Protein AF-A0A968PFY6-F1 (afdb_monomer_lite)

Sequence (65 aa):
MIVWGMADPLLTSSLFLERWKQDFRHAEFVLLSNTGHFVPEERRAELVPIVRTFLQGVPITSDHS

Secondary structure (DSSP, 8-state):
-EEEETT-SS---HHHHHHHHHH-TT--EEEETT--S-HHHHSHHHHHHHHHHHHTT--------

pLDDT: mean 90.02, std 13.05, range [33.12, 97.38]

Structure (mmCIF, N/CA/C/O backbone):
data_AF-A0A968PFY6-F1
#
_entry.id   AF-A0A968PFY6-F1
#
loop_
_atom_site.group_PDB
_atom_site.id
_atom_site.type_symbol
_atom_site.label_atom_id
_atom_site.label_alt_id
_atom_site.label_comp_id
_atom_site.label_asym_id
_atom_site.label_entity_id
_atom_site.label_seq_id
_atom_site.pdbx_PDB_ins_code
_atom_site.Cartn_x
_atom_site.Cartn_y
_atom_site.Cartn_z
_atom_site.occupancy
_atom_site.B_iso_or_equiv
_atom_site.auth_seq_id
_atom_site.auth_comp_id
_atom_site.auth_asym_id
_atom_site.auth_atom_id
_atom_site.pdbx_PDB_model_num
ATOM 1 N N . MET A 1 1 ? -6.161 -0.359 5.398 1.00 93.62 1 MET A N 1
ATOM 2 C CA . MET A 1 1 ? -4.729 -0.320 5.051 1.00 93.62 1 MET A CA 1
ATOM 3 C C . MET A 1 1 ? -4.576 -0.268 3.538 1.00 93.62 1 MET A C 1
ATOM 5 O O . MET A 1 1 ? -5.316 -0.963 2.851 1.00 93.62 1 MET A O 1
ATOM 9 N N . ILE A 1 2 ? -3.631 0.530 3.046 1.00 95.31 2 ILE A N 1
ATOM 10 C CA . ILE A 1 2 ? -3.136 0.524 1.665 1.00 95.31 2 ILE A CA 1
ATOM 11 C C . ILE A 1 2 ? -1.654 0.148 1.725 1.00 95.31 2 ILE A C 1
ATOM 13 O O . ILE A 1 2 ? -0.889 0.790 2.444 1.00 95.31 2 ILE A O 1
ATOM 17 N N . VAL A 1 3 ? -1.256 -0.887 0.985 1.00 95.25 3 VAL A N 1
ATOM 18 C CA . VAL A 1 3 ? 0.150 -1.284 0.836 1.00 95.25 3 VAL A CA 1
ATOM 19 C C . VAL A 1 3 ? 0.560 -1.036 -0.602 1.00 95.25 3 VAL A C 1
ATOM 21 O O . VAL A 1 3 ? -0.136 -1.476 -1.515 1.00 95.25 3 VAL A O 1
ATOM 24 N N . T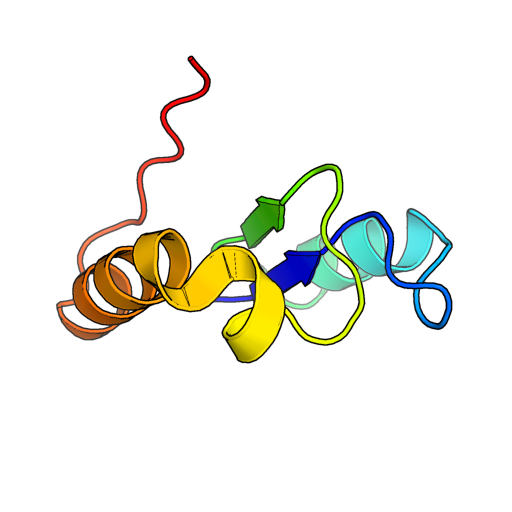RP A 1 4 ? 1.670 -0.335 -0.803 1.00 95.62 4 TRP A N 1
ATOM 25 C CA . TRP A 1 4 ? 2.099 0.059 -2.136 1.00 95.62 4 TRP A CA 1
ATOM 26 C C . TRP A 1 4 ? 3.610 -0.061 -2.302 1.00 95.62 4 TRP A C 1
ATOM 28 O O . TRP A 1 4 ? 4.386 0.497 -1.521 1.00 95.62 4 TRP A O 1
ATOM 38 N N . GLY A 1 5 ? 4.016 -0.796 -3.337 1.00 95.31 5 GLY A N 1
ATOM 39 C CA . GLY A 1 5 ? 5.382 -0.795 -3.826 1.00 95.31 5 GLY A CA 1
ATOM 40 C C . GLY A 1 5 ? 5.650 0.468 -4.640 1.00 95.31 5 GLY A C 1
ATOM 41 O O . GLY A 1 5 ? 5.058 0.686 -5.693 1.00 95.31 5 GLY A O 1
ATOM 42 N N . MET A 1 6 ? 6.557 1.313 -4.154 1.00 94.19 6 MET A N 1
ATOM 43 C CA . MET A 1 6 ? 6.836 2.631 -4.740 1.00 94.19 6 MET A CA 1
ATOM 44 C C . MET A 1 6 ? 7.575 2.569 -6.090 1.00 94.19 6 MET A C 1
ATOM 46 O O . MET A 1 6 ? 7.805 3.609 -6.702 1.00 94.19 6 MET A O 1
ATOM 50 N N . ALA A 1 7 ? 7.973 1.378 -6.544 1.00 94.25 7 ALA A N 1
ATOM 51 C CA . ALA A 1 7 ? 8.552 1.141 -7.866 1.00 94.25 7 ALA A CA 1
ATOM 52 C C . ALA A 1 7 ? 7.527 0.554 -8.862 1.00 94.25 7 ALA A C 1
ATOM 54 O O . ALA A 1 7 ? 7.918 0.037 -9.908 1.00 94.25 7 ALA A O 1
ATOM 55 N N . ASP A 1 8 ? 6.226 0.607 -8.549 1.00 93.62 8 ASP A N 1
ATOM 56 C CA . ASP A 1 8 ? 5.149 0.180 -9.446 1.00 93.62 8 ASP A CA 1
ATOM 57 C C . ASP A 1 8 ? 5.118 1.035 -10.738 1.00 93.62 8 ASP A C 1
ATOM 59 O O . ASP A 1 8 ? 4.891 2.246 -10.677 1.00 93.62 8 ASP A O 1
ATOM 63 N N . PRO A 1 9 ? 5.307 0.439 -11.933 1.00 92.62 9 PRO A N 1
ATOM 64 C CA . PRO A 1 9 ? 5.305 1.180 -13.195 1.00 92.62 9 PRO A CA 1
ATOM 65 C C . PRO A 1 9 ? 3.910 1.652 -13.637 1.00 92.62 9 PRO A C 1
ATOM 67 O O . PRO A 1 9 ? 3.809 2.478 -14.545 1.00 92.62 9 PRO A O 1
ATOM 70 N N . LEU A 1 10 ? 2.833 1.138 -13.035 1.00 91.44 10 LEU A N 1
ATOM 71 C CA . LEU A 1 10 ? 1.452 1.536 -13.328 1.00 91.44 10 LEU A CA 1
ATOM 72 C C . LEU A 1 10 ? 1.007 2.720 -12.467 1.00 91.44 10 LEU A C 1
ATOM 74 O O . LEU A 1 10 ? 0.166 3.520 -12.881 1.00 91.44 10 LEU A O 1
ATOM 78 N N . LEU A 1 11 ? 1.594 2.848 -11.281 1.00 89.44 11 LEU A N 1
ATOM 79 C CA . LEU A 1 11 ? 1.328 3.910 -10.324 1.00 89.44 11 LEU A CA 1
ATOM 80 C C . LEU A 1 11 ? 2.629 4.680 -10.104 1.00 89.44 11 LEU A C 1
ATOM 82 O O . LEU A 1 11 ? 3.393 4.411 -9.192 1.00 89.44 11 LEU A O 1
ATOM 86 N N . THR A 1 12 ? 2.911 5.642 -10.975 1.00 84.88 12 THR A N 1
ATOM 87 C CA . THR A 1 12 ? 4.216 6.334 -10.992 1.00 84.88 12 THR A CA 1
ATOM 88 C C . THR A 1 12 ? 4.167 7.746 -10.418 1.00 84.88 12 THR A C 1
ATOM 90 O O . THR A 1 12 ? 5.203 8.363 -10.180 1.00 84.88 12 THR A O 1
ATOM 93 N N . SER A 1 13 ? 2.966 8.283 -10.189 1.00 87.50 13 SER A N 1
ATOM 94 C CA . SER A 1 13 ? 2.778 9.649 -9.707 1.00 87.50 13 SER A CA 1
ATOM 95 C C . SER A 1 13 ? 2.545 9.692 -8.201 1.00 87.50 13 SER A C 1
ATOM 97 O O . SER A 1 13 ? 1.634 9.046 -7.681 1.00 87.50 13 SER A O 1
ATOM 99 N N . SER A 1 14 ? 3.287 10.558 -7.508 1.00 84.19 14 SER A N 1
ATOM 100 C CA . SER A 1 14 ? 3.030 10.895 -6.103 1.00 84.19 14 SER A CA 1
ATOM 101 C C . SER A 1 14 ? 1.642 11.510 -5.877 1.00 84.19 14 SER A C 1
ATOM 103 O O . SER A 1 14 ? 1.135 11.467 -4.758 1.00 84.19 14 SER A O 1
ATOM 105 N N . LEU A 1 15 ? 0.982 12.012 -6.931 1.00 91.38 15 LEU A N 1
ATOM 106 C CA . LEU A 1 15 ? -0.383 12.531 -6.856 1.00 91.38 15 LEU A CA 1
ATOM 107 C C . LEU A 1 15 ? -1.390 11.463 -6.410 1.00 91.38 15 LEU A C 1
ATOM 109 O O . LEU A 1 15 ? -2.340 11.793 -5.703 1.00 91.38 15 LEU A O 1
ATOM 113 N N . PHE A 1 16 ? -1.185 10.194 -6.784 1.00 91.94 16 PHE A N 1
ATOM 114 C CA . PHE A 1 16 ? -2.063 9.108 -6.344 1.00 91.94 16 PHE A CA 1
ATOM 115 C C . PHE A 1 16 ? -2.026 8.951 -4.827 1.00 91.94 16 PHE A C 1
ATOM 117 O O . PHE A 1 16 ? -3.078 8.893 -4.197 1.00 91.94 16 PHE A O 1
ATOM 124 N N . LEU A 1 17 ? -0.832 8.978 -4.231 1.00 91.69 17 LEU A N 1
ATOM 125 C CA . LEU A 1 17 ? -0.671 8.889 -2.783 1.00 91.69 17 LEU A CA 1
ATOM 126 C C . LEU A 1 17 ? -1.323 10.060 -2.061 1.00 91.69 17 LEU A C 1
ATOM 128 O O . LEU A 1 17 ? -2.051 9.855 -1.093 1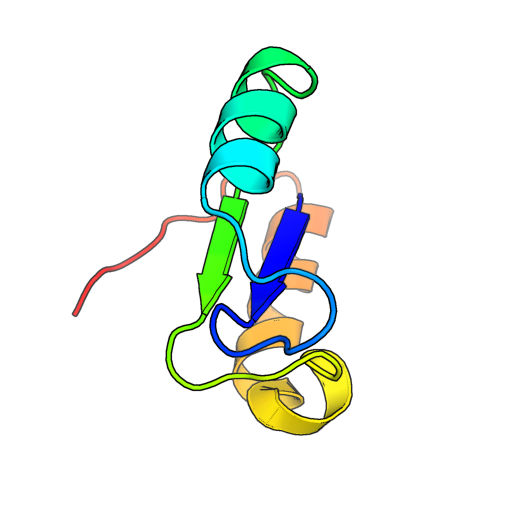.00 91.69 17 LEU A O 1
ATOM 132 N N . GLU A 1 18 ? -1.075 11.281 -2.531 1.00 93.50 18 GLU A N 1
ATOM 133 C CA . GLU A 1 18 ? -1.658 12.473 -1.917 1.00 93.50 18 GLU A CA 1
ATOM 134 C C . GLU A 1 18 ? -3.184 12.446 -2.007 1.00 93.50 18 GLU A C 1
ATOM 136 O O . GLU A 1 18 ? -3.871 12.727 -1.023 1.00 93.50 18 GLU A O 1
ATOM 141 N N . ARG A 1 19 ? -3.728 11.999 -3.143 1.00 95.88 19 ARG A N 1
ATOM 142 C CA . ARG A 1 19 ? -5.171 11.838 -3.300 1.00 95.88 19 ARG A CA 1
ATOM 143 C C . ARG A 1 19 ? -5.734 10.745 -2.395 1.00 95.88 19 ARG A C 1
ATOM 145 O O . ARG A 1 19 ? -6.743 10.963 -1.733 1.00 95.88 19 ARG A O 1
ATOM 152 N N . TRP A 1 20 ? -5.069 9.598 -2.300 1.00 94.94 20 TRP A N 1
ATOM 153 C CA . TRP A 1 20 ? -5.494 8.515 -1.416 1.0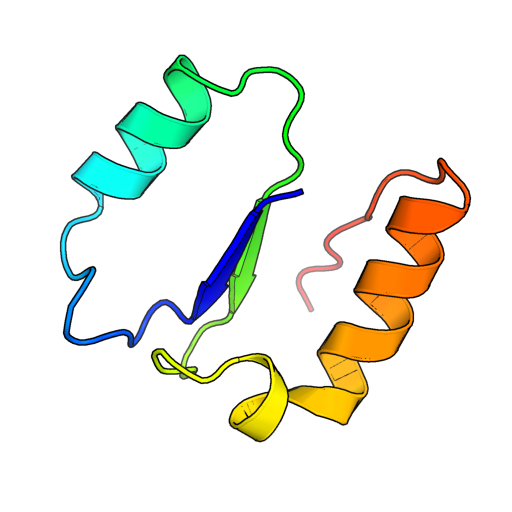0 94.94 20 TRP A CA 1
ATOM 154 C C . TRP A 1 20 ? -5.460 8.915 0.055 1.00 94.94 20 TRP A C 1
ATOM 156 O O . TRP A 1 20 ? -6.381 8.566 0.784 1.00 94.94 20 TRP A O 1
ATOM 166 N N . LYS A 1 21 ? -4.461 9.679 0.505 1.00 94.62 21 LYS A N 1
ATOM 167 C CA . LYS A 1 21 ? -4.427 10.200 1.882 1.00 94.62 21 LYS A CA 1
ATOM 168 C C . LYS A 1 21 ? -5.602 11.136 2.178 1.00 94.62 21 LYS A C 1
ATOM 170 O O . LYS A 1 21 ? -6.112 11.140 3.296 1.00 94.62 21 LYS A O 1
ATOM 175 N N . GLN A 1 22 ? -6.035 11.922 1.190 1.00 96.19 22 GLN A N 1
ATOM 176 C CA . GLN A 1 22 ? -7.205 12.795 1.317 1.00 96.19 22 GLN A CA 1
ATOM 177 C C . GLN A 1 22 ? -8.512 11.994 1.367 1.00 96.19 22 GLN A C 1
ATOM 179 O O . GLN A 1 22 ? -9.341 12.235 2.247 1.00 96.19 22 GLN A O 1
ATOM 184 N N . ASP A 1 23 ? -8.678 11.037 0.451 1.00 97.31 23 ASP A N 1
ATOM 185 C CA . ASP A 1 23 ? -9.919 10.275 0.287 1.00 97.31 23 ASP A CA 1
ATOM 186 C C . ASP A 1 23 ? -10.076 9.178 1.367 1.00 97.31 23 ASP A C 1
ATOM 188 O O . ASP A 1 23 ? -11.187 8.899 1.820 1.00 97.31 23 ASP A O 1
ATOM 192 N N . PHE A 1 24 ? -8.972 8.600 1.855 1.00 95.88 24 PHE A N 1
ATOM 193 C CA . PHE A 1 24 ? -8.950 7.511 2.839 1.00 95.88 24 PHE A CA 1
ATOM 194 C C . PHE A 1 24 ? -8.322 7.934 4.175 1.00 95.88 24 PHE A C 1
ATOM 196 O O . PHE A 1 24 ? -7.279 7.432 4.589 1.00 95.88 24 PHE A O 1
ATOM 203 N N . ARG A 1 25 ? -9.001 8.823 4.910 1.00 94.00 25 ARG A N 1
ATOM 204 C CA . ARG A 1 25 ? -8.481 9.431 6.157 1.00 94.00 25 ARG A CA 1
ATOM 205 C C . ARG A 1 25 ? -8.186 8.476 7.318 1.00 94.00 25 ARG A C 1
ATOM 207 O O . ARG A 1 25 ? -7.478 8.856 8.243 1.00 94.00 25 ARG A O 1
ATOM 214 N N . HIS A 1 26 ? -8.731 7.264 7.284 1.00 92.62 26 HIS A N 1
ATOM 215 C CA . HIS A 1 26 ? -8.486 6.227 8.295 1.00 92.62 26 HIS A CA 1
ATOM 216 C C . HIS A 1 26 ? -7.625 5.079 7.764 1.00 92.62 26 HIS A C 1
ATOM 218 O O . HIS A 1 26 ? -7.404 4.099 8.471 1.00 92.62 26 HIS A O 1
ATOM 224 N N . ALA A 1 27 ? -7.179 5.152 6.506 1.00 94.50 27 ALA A N 1
ATOM 225 C CA . ALA A 1 27 ? -6.291 4.140 5.973 1.00 94.50 27 ALA A CA 1
ATOM 226 C C . ALA A 1 27 ? -4.882 4.343 6.525 1.00 94.50 27 ALA A C 1
ATOM 228 O O . ALA A 1 27 ? -4.302 5.421 6.445 1.00 94.50 27 ALA A O 1
ATOM 229 N N . GLU A 1 28 ? -4.318 3.261 7.034 1.00 94.00 28 GLU A N 1
ATOM 230 C CA . GLU A 1 28 ? -2.890 3.158 7.290 1.00 94.00 28 GLU A CA 1
ATOM 231 C C . GLU A 1 28 ? -2.161 2.886 5.973 1.00 94.00 28 GLU A C 1
ATOM 233 O O . GLU A 1 28 ? -2.619 2.058 5.175 1.00 94.00 28 GLU A O 1
ATOM 238 N N . PHE A 1 29 ? -1.051 3.584 5.747 1.00 93.81 29 PHE A N 1
ATOM 239 C CA . PHE A 1 29 ? -0.270 3.512 4.514 1.00 93.81 29 PHE A CA 1
ATOM 240 C C . PHE A 1 29 ? 1.067 2.828 4.777 1.00 93.81 29 PHE A C 1
ATOM 242 O O . PHE A 1 29 ? 1.864 3.303 5.582 1.00 93.81 29 PHE A O 1
ATOM 249 N N . VAL A 1 30 ? 1.326 1.746 4.049 1.00 94.94 30 VAL A N 1
ATOM 250 C CA . VAL A 1 30 ? 2.595 1.014 4.079 1.00 94.94 30 VAL A CA 1
ATOM 251 C C . VAL A 1 30 ? 3.266 1.194 2.724 1.00 94.94 30 VAL A C 1
ATOM 253 O O . VAL A 1 30 ? 2.834 0.620 1.723 1.00 94.94 30 VAL A O 1
ATOM 256 N N . LEU A 1 31 ? 4.296 2.037 2.693 1.00 93.81 31 LEU A N 1
ATOM 257 C CA . LEU A 1 31 ? 5.023 2.394 1.476 1.00 93.81 31 LEU A CA 1
ATOM 258 C C . LEU A 1 31 ? 6.345 1.632 1.439 1.00 93.81 31 LEU A C 1
ATOM 260 O O . LEU A 1 31 ? 7.204 1.836 2.295 1.00 93.81 31 LEU A O 1
ATOM 264 N N . LEU A 1 32 ? 6.504 0.755 0.452 1.00 93.44 32 LEU A N 1
ATOM 265 C CA . LEU A 1 32 ? 7.671 -0.111 0.327 1.00 93.44 32 LEU A CA 1
ATOM 266 C C . LEU A 1 32 ? 8.558 0.392 -0.810 1.00 93.44 32 LEU A C 1
ATOM 268 O O . LEU A 1 32 ? 8.200 0.313 -1.987 1.00 93.44 32 LEU A O 1
ATOM 272 N N . SER A 1 33 ? 9.731 0.919 -0.460 1.00 91.50 33 SER A N 1
ATOM 273 C CA . SER A 1 33 ? 10.754 1.281 -1.440 1.00 91.50 33 SER A CA 1
ATOM 274 C C . SER A 1 33 ? 11.270 0.032 -2.167 1.00 91.50 33 SER A C 1
ATOM 276 O O . SER A 1 33 ? 11.259 -1.079 -1.622 1.00 91.50 33 SER A O 1
ATOM 278 N N . ASN A 1 34 ? 11.711 0.212 -3.417 1.00 92.62 34 ASN A N 1
ATOM 279 C CA . ASN A 1 34 ? 12.287 -0.847 -4.259 1.00 92.62 34 ASN A CA 1
ATOM 280 C C . ASN A 1 34 ? 11.381 -2.081 -4.436 1.00 92.62 34 ASN A C 1
ATOM 282 O O . ASN A 1 34 ? 11.877 -3.194 -4.559 1.00 92.62 34 ASN A O 1
ATOM 286 N N . THR A 1 35 ? 10.061 -1.890 -4.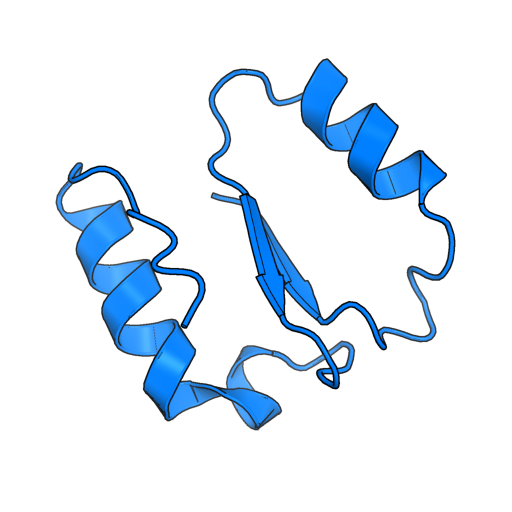398 1.00 96.06 35 THR A N 1
ATOM 287 C CA . THR A 1 35 ? 9.066 -2.953 -4.600 1.00 96.06 35 THR A CA 1
ATOM 288 C C . THR A 1 35 ? 8.132 -2.527 -5.717 1.00 96.06 35 THR A C 1
ATOM 290 O O . THR A 1 35 ? 7.695 -1.375 -5.725 1.00 96.06 35 THR A O 1
ATOM 293 N N . GLY A 1 36 ? 7.869 -3.420 -6.663 1.00 95.00 36 GLY A N 1
ATOM 294 C CA . GLY A 1 36 ? 6.987 -3.177 -7.792 1.00 95.00 36 GLY A CA 1
ATOM 295 C C . GLY A 1 36 ? 5.510 -3.385 -7.460 1.00 95.00 36 GLY A C 1
ATOM 296 O O . GLY A 1 36 ? 5.049 -3.217 -6.330 1.00 95.00 36 GLY A O 1
ATOM 297 N N . HIS A 1 37 ? 4.752 -3.739 -8.495 1.00 95.81 37 HIS A N 1
ATOM 298 C CA . HIS A 1 37 ? 3.306 -3.933 -8.421 1.00 95.81 37 HIS A CA 1
ATOM 299 C C . HIS A 1 37 ? 2.906 -5.161 -7.582 1.00 95.81 37 HIS A C 1
ATOM 301 O O . HIS A 1 37 ? 1.862 -5.171 -6.929 1.00 95.81 37 HIS A O 1
ATOM 307 N N . PHE A 1 38 ? 3.743 -6.200 -7.571 1.00 96.50 38 PHE A N 1
ATOM 308 C CA . PHE A 1 38 ? 3.427 -7.511 -7.007 1.00 96.50 38 PHE A CA 1
ATOM 309 C C . PHE A 1 38 ? 3.993 -7.639 -5.588 1.00 96.50 38 PHE A C 1
ATOM 311 O O . PHE A 1 38 ? 4.801 -8.513 -5.278 1.00 96.50 38 PHE A O 1
ATOM 318 N N . VAL A 1 39 ? 3.565 -6.735 -4.698 1.00 96.06 39 VAL A N 1
ATOM 319 C CA . VAL A 1 39 ? 4.021 -6.692 -3.296 1.00 96.06 39 VAL A CA 1
ATOM 320 C C . VAL A 1 39 ? 3.919 -8.056 -2.582 1.00 96.06 39 VAL A C 1
ATOM 322 O O . VAL A 1 39 ? 4.872 -8.413 -1.879 1.00 96.06 39 VAL A O 1
ATOM 325 N N . PRO A 1 40 ? 2.830 -8.847 -2.723 1.00 95.88 40 PRO A N 1
ATOM 326 C CA . PRO A 1 40 ? 2.741 -10.167 -2.094 1.00 95.88 40 PRO A CA 1
ATOM 327 C C . PRO A 1 40 ? 3.808 -11.159 -2.562 1.00 95.88 40 PRO A C 1
ATOM 329 O O . PRO A 1 40 ? 4.244 -11.991 -1.767 1.00 95.88 40 PRO A O 1
ATOM 332 N N . GLU A 1 41 ? 4.231 -11.075 -3.817 1.00 97.38 41 GLU A N 1
ATOM 333 C CA . GLU A 1 41 ? 5.248 -11.927 -4.426 1.00 97.38 41 GLU A CA 1
ATOM 334 C C . GLU A 1 41 ? 6.666 -11.444 -4.083 1.00 97.38 41 GLU A C 1
ATOM 336 O O . GLU A 1 41 ? 7.542 -12.256 -3.790 1.00 97.38 41 GLU A O 1
ATOM 341 N N . GLU A 1 42 ? 6.885 -10.129 -4.068 1.00 96.88 42 GLU A N 1
ATOM 342 C CA . GLU A 1 42 ? 8.201 -9.505 -3.885 1.00 96.88 42 GLU A CA 1
ATOM 343 C C . GLU A 1 42 ? 8.608 -9.366 -2.408 1.00 96.88 42 GLU A C 1
ATOM 345 O O . GLU A 1 42 ? 9.784 -9.487 -2.067 1.00 96.88 42 GLU A O 1
ATOM 350 N N . ARG A 1 43 ? 7.646 -9.112 -1.508 1.00 95.50 43 ARG A N 1
ATOM 351 C CA . ARG A 1 43 ? 7.892 -8.784 -0.087 1.00 95.50 43 ARG A CA 1
ATOM 352 C C . ARG A 1 43 ? 7.029 -9.612 0.865 1.00 95.50 43 ARG A C 1
ATOM 354 O O . ARG A 1 43 ? 6.688 -9.163 1.959 1.00 95.50 43 ARG A O 1
ATOM 361 N N . ARG A 1 44 ? 6.692 -10.854 0.490 1.00 94.50 44 ARG A N 1
ATOM 362 C CA . ARG A 1 44 ? 5.824 -11.764 1.270 1.00 94.50 44 ARG A CA 1
ATOM 363 C C . ARG A 1 44 ? 6.153 -11.812 2.765 1.00 94.50 44 ARG A C 1
ATOM 365 O O . ARG A 1 44 ? 5.249 -11.764 3.597 1.00 94.50 44 ARG A O 1
ATOM 372 N N . ALA A 1 45 ? 7.437 -11.962 3.094 1.00 94.50 45 ALA A N 1
ATOM 373 C CA . ALA A 1 45 ? 7.901 -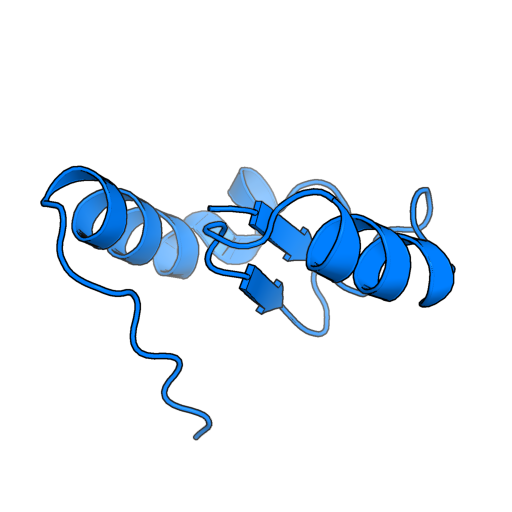12.137 4.469 1.00 94.50 45 ALA A CA 1
ATOM 374 C C . ALA A 1 45 ? 7.636 -10.902 5.345 1.00 94.50 45 ALA A C 1
ATOM 376 O O . ALA A 1 45 ? 7.331 -11.056 6.524 1.00 94.50 45 ALA A O 1
ATOM 377 N N . GLU A 1 46 ? 7.695 -9.705 4.762 1.00 93.19 46 GLU A N 1
ATOM 378 C CA . GLU A 1 46 ? 7.391 -8.437 5.433 1.00 93.19 46 GLU A CA 1
ATOM 379 C C . GLU A 1 46 ? 5.884 -8.154 5.433 1.00 93.19 46 GLU A C 1
ATOM 381 O O . GLU A 1 46 ? 5.331 -7.698 6.432 1.00 93.19 46 GLU A O 1
ATOM 386 N N . LEU A 1 47 ? 5.190 -8.490 4.339 1.00 94.81 47 LEU A N 1
ATOM 387 C CA . LEU A 1 47 ? 3.761 -8.225 4.177 1.00 94.81 47 LEU A CA 1
ATOM 388 C C . LEU A 1 47 ? 2.888 -9.040 5.142 1.00 94.81 47 LEU A C 1
ATOM 390 O O . LEU A 1 47 ? 1.929 -8.514 5.704 1.00 94.81 47 LEU A O 1
ATOM 394 N N . VAL A 1 48 ? 3.182 -10.331 5.333 1.00 95.75 48 VAL A N 1
ATOM 395 C CA . VAL A 1 48 ? 2.328 -11.224 6.139 1.00 95.75 48 VAL A CA 1
ATOM 396 C C . VAL A 1 48 ? 2.194 -10.758 7.600 1.00 95.75 48 VAL A C 1
ATOM 398 O O . VAL A 1 48 ? 1.060 -10.706 8.084 1.00 95.75 48 VAL A O 1
ATOM 401 N N . PRO A 1 49 ? 3.278 -10.401 8.320 1.00 94.88 49 PRO A N 1
ATOM 402 C CA . PRO A 1 49 ? 3.175 -9.814 9.655 1.00 94.88 49 PRO A CA 1
ATOM 403 C C . PRO A 1 49 ? 2.342 -8.528 9.685 1.00 94.88 49 PRO A C 1
ATOM 405 O O . PRO A 1 49 ? 1.464 -8.407 10.531 1.00 94.88 49 PRO A O 1
ATOM 408 N N . ILE A 1 50 ? 2.546 -7.618 8.727 1.00 94.62 50 ILE A N 1
ATOM 409 C CA . ILE A 1 50 ? 1.822 -6.338 8.637 1.00 94.62 50 ILE A CA 1
ATOM 410 C C . ILE A 1 50 ? 0.312 -6.568 8.489 1.00 94.62 50 ILE A C 1
ATOM 412 O O . ILE A 1 50 ? -0.487 -5.992 9.228 1.00 94.62 50 ILE A O 1
ATOM 416 N N . VAL A 1 51 ? -0.089 -7.461 7.578 1.00 94.88 51 VAL A N 1
ATOM 417 C CA . VAL A 1 51 ? -1.501 -7.818 7.374 1.00 94.88 51 VAL A CA 1
ATOM 418 C C . VAL A 1 51 ? -2.099 -8.440 8.638 1.00 94.88 51 VAL A C 1
ATOM 420 O O . VAL A 1 51 ? -3.233 -8.128 8.993 1.00 94.88 51 VAL A O 1
ATOM 423 N N . ARG A 1 52 ? -1.353 -9.297 9.349 1.00 95.94 52 ARG A N 1
ATOM 424 C CA . ARG A 1 52 ? -1.820 -9.886 10.615 1.00 95.94 52 ARG A CA 1
ATOM 425 C C . ARG A 1 52 ? -2.042 -8.827 11.693 1.00 95.94 52 ARG A C 1
ATOM 427 O O . ARG A 1 52 ? -3.090 -8.865 12.329 1.00 95.94 52 ARG A O 1
ATOM 434 N N . THR A 1 53 ? -1.108 -7.891 11.860 1.00 94.88 53 THR A N 1
ATOM 435 C CA . THR A 1 53 ? -1.233 -6.767 12.805 1.00 94.88 53 THR A CA 1
ATOM 436 C C . THR A 1 53 ? -2.482 -5.939 12.505 1.00 94.88 53 THR A C 1
ATOM 438 O O . THR A 1 53 ? -3.306 -5.726 13.393 1.00 94.88 53 THR A O 1
ATOM 441 N N . PHE A 1 54 ? -2.688 -5.580 11.233 1.00 94.50 54 PHE A N 1
ATOM 442 C CA . PHE A 1 54 ? -3.881 -4.851 10.797 1.00 94.50 54 PHE A CA 1
ATOM 443 C C . PHE A 1 54 ? -5.182 -5.600 11.133 1.00 94.50 54 PHE A C 1
ATOM 445 O O . PHE A 1 54 ? -6.120 -5.015 11.672 1.00 94.50 54 PHE A O 1
ATOM 452 N N . LEU A 1 55 ? -5.243 -6.911 10.865 1.00 95.69 55 LEU A N 1
ATOM 453 C CA . LEU A 1 55 ? -6.426 -7.738 11.144 1.00 95.69 55 LEU A CA 1
ATOM 454 C C . LEU A 1 55 ? -6.729 -7.898 12.641 1.00 95.69 55 LEU A C 1
ATOM 456 O O . LEU A 1 55 ? -7.868 -8.184 13.003 1.00 95.69 55 LEU A O 1
ATOM 460 N N . GLN A 1 56 ? -5.738 -7.709 13.512 1.00 96.25 56 GLN A N 1
ATOM 461 C CA . GLN A 1 56 ? -5.922 -7.711 14.965 1.00 96.25 56 GLN A CA 1
ATOM 462 C C . GLN A 1 56 ? -6.458 -6.372 15.499 1.00 96.25 56 GLN A C 1
ATOM 464 O O . GLN A 1 56 ? -6.711 -6.259 16.697 1.00 96.25 56 GLN A O 1
ATOM 469 N N . GLY A 1 57 ? -6.636 -5.363 14.638 1.00 91.25 57 GLY A N 1
ATOM 470 C CA . GLY A 1 57 ? -7.037 -4.014 15.045 1.00 91.25 57 GLY A CA 1
ATOM 471 C C . GLY A 1 57 ? -5.927 -3.247 15.766 1.00 91.25 57 GLY A C 1
ATOM 472 O O . GLY A 1 57 ? -6.206 -2.262 16.449 1.00 91.25 57 GLY A O 1
ATOM 473 N N . VAL A 1 58 ? -4.680 -3.706 15.640 1.00 87.31 58 VAL A N 1
ATOM 474 C CA . VAL A 1 58 ? -3.503 -3.034 16.191 1.00 87.31 58 VAL A CA 1
ATOM 475 C C . VAL A 1 58 ? -2.973 -2.058 15.135 1.00 87.31 58 VAL A C 1
ATOM 477 O O . VAL A 1 58 ? -2.826 -2.465 13.981 1.00 87.31 58 VAL A O 1
ATOM 480 N N . PRO A 1 59 ? -2.661 -0.798 15.497 1.00 83.12 59 PRO A N 1
ATOM 481 C CA . PRO A 1 59 ? -2.021 0.132 14.575 1.00 83.12 59 PRO A CA 1
ATOM 482 C C . PRO A 1 59 ? -0.693 -0.424 14.047 1.00 83.12 59 PRO A C 1
ATOM 484 O O . PRO A 1 59 ? 0.145 -0.909 14.809 1.00 83.12 59 PRO A O 1
ATOM 487 N N . ILE A 1 60 ? -0.488 -0.322 12.742 1.00 82.75 60 ILE A N 1
ATOM 488 C CA . ILE A 1 60 ? 0.754 -0.635 12.052 1.00 82.75 60 ILE A CA 1
ATOM 489 C C . ILE A 1 60 ? 1.743 0.491 12.364 1.00 82.75 60 ILE A C 1
ATOM 491 O O . ILE A 1 60 ? 1.689 1.582 11.799 1.00 82.75 60 ILE A O 1
ATOM 495 N N . THR A 1 61 ? 2.670 0.237 13.281 1.00 71.88 61 THR A N 1
ATOM 496 C CA . THR A 1 61 ? 3.794 1.139 13.539 1.00 71.88 61 THR A CA 1
ATOM 497 C C . THR A 1 61 ? 4.855 0.958 12.456 1.00 71.88 61 THR A C 1
ATOM 499 O O . THR A 1 61 ? 5.499 -0.089 12.389 1.00 71.88 61 THR A O 1
ATOM 502 N N . SER A 1 62 ? 5.041 1.966 11.603 1.00 55.91 62 SER A N 1
ATOM 503 C CA . SER A 1 62 ? 6.159 2.037 10.658 1.00 55.91 62 SER A CA 1
ATOM 504 C C . SER A 1 62 ? 7.440 2.365 11.427 1.00 55.91 62 SER A C 1
ATOM 506 O O . SER A 1 62 ? 7.685 3.523 11.760 1.00 55.91 62 SER A O 1
ATOM 508 N N . ASP A 1 63 ? 8.248 1.352 11.735 1.00 44.28 63 ASP A N 1
ATOM 509 C CA . ASP A 1 63 ? 9.599 1.576 12.245 1.00 44.28 63 ASP A CA 1
ATOM 510 C C . ASP A 1 63 ? 10.511 1.851 11.042 1.00 44.28 63 ASP A C 1
ATOM 512 O O . ASP A 1 63 ? 10.832 0.958 10.256 1.00 44.28 63 ASP A O 1
ATOM 516 N N . HIS A 1 64 ? 10.836 3.123 10.824 1.00 36.56 64 HIS A N 1
ATOM 517 C CA . HIS A 1 64 ? 11.839 3.523 9.846 1.00 36.56 64 HIS A CA 1
ATOM 518 C C . HIS A 1 64 ? 13.218 3.311 10.480 1.00 36.56 64 HIS A C 1
ATOM 520 O O . HIS A 1 64 ? 13.719 4.199 11.169 1.00 36.56 64 HIS A O 1
ATOM 526 N N . SER A 1 65 ? 13.806 2.132 10.270 1.00 33.12 65 SER A N 1
ATOM 527 C CA . SER A 1 65 ?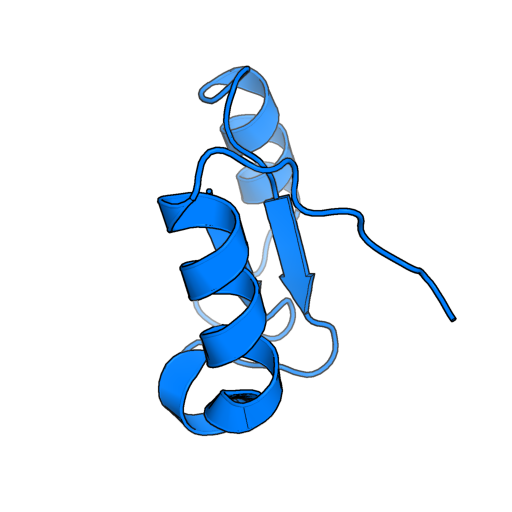 15.237 1.872 10.489 1.00 33.12 65 SER A CA 1
ATOM 528 C C . SER A 1 65 ? 15.960 1.708 9.159 1.00 33.12 65 SER A C 1
ATOM 530 O O . SER A 1 65 ? 15.382 1.056 8.259 1.00 33.12 65 SER A O 1
#

Radius of gyration: 11.98 Å; chains: 1; bounding box: 25×25×30 Å

Foldseek 3Di:
DDEDECAEPVPPDPVVVVVCCVVPVPDDYHYHYPDYDCCCVGPVVPVVVQVVCVVVVHDDDDDDD